Protein AF-A0A8S2WUN5-F1 (afdb_monomer_lite)

Sequence (94 aa):
MMDEAFLRRTQAKVFVDRPSSAIRNNMLTPLVCKDSRVFTPKRLESLVKITTNLSGTAISAFRSNIIIEMDGNPNIKDHRLLELADNVAREFNV

Organism: NCBI:txid1234261

Radius of gyration: 16.62 Å; chains: 1; bounding box: 34×25×49 Å

Secondary structure (DSSP, 8-state):
---HHHHHH-S------SPPHHHHHHHHTHHHHH-TTTS-HHHHHHHHHHTTT--HHHHHHHHHHHHHHHHH-SS--HHHHHHHHHHHHHHTT-

Foldseek 3Di:
DDDPVVVVPDPDDDDDDADDLVRLLVLLVVVCVLPVVQDPPVNSSVLSVLCVRPHSVLSNQLSVVVSVVCVVPVNDDPVNSNVSSVVSCVVVVD

Structure (mmCIF, N/CA/C/O backbone):
data_AF-A0A8S2WUN5-F1
#
_entry.id   AF-A0A8S2WUN5-F1
#
loop_
_atom_site.group_PDB
_atom_site.id
_atom_site.type_symbol
_atom_site.label_atom_id
_atom_site.label_alt_id
_atom_site.label_comp_id
_atom_site.label_asym_id
_atom_site.label_entity_id
_atom_site.label_seq_id
_atom_site.pdbx_PDB_ins_code
_atom_site.Cartn_x
_atom_site.Cartn_y
_atom_site.Cartn_z
_atom_site.occupancy
_atom_site.B_iso_or_equiv
_atom_site.auth_seq_id
_atom_site.auth_comp_id
_atom_site.auth_asym_id
_atom_site.auth_atom_id
_atom_site.pdbx_PDB_model_num
ATOM 1 N N . MET A 1 1 ? 9.121 -9.437 -25.915 1.00 66.38 1 MET A N 1
ATOM 2 C CA . MET A 1 1 ? 10.412 -8.764 -26.175 1.00 66.38 1 MET A CA 1
ATOM 3 C C . MET A 1 1 ? 10.117 -7.576 -27.082 1.00 66.38 1 MET A C 1
ATOM 5 O O . MET A 1 1 ? 9.341 -7.761 -28.010 1.00 66.38 1 MET A O 1
ATOM 9 N N . MET A 1 2 ? 10.595 -6.366 -26.765 1.00 80.00 2 MET A N 1
ATOM 10 C CA . MET A 1 2 ? 10.369 -5.195 -27.632 1.00 80.00 2 MET A CA 1
ATOM 11 C C . MET A 1 2 ? 11.169 -5.324 -28.931 1.00 80.00 2 MET A C 1
ATOM 13 O O . MET A 1 2 ? 12.262 -5.883 -28.920 1.00 80.00 2 MET A O 1
ATOM 17 N N . ASP A 1 3 ? 10.624 -4.776 -30.015 1.00 90.19 3 ASP A N 1
ATOM 18 C CA . ASP A 1 3 ? 11.268 -4.752 -31.326 1.00 90.19 3 ASP A CA 1
ATOM 19 C C . ASP A 1 3 ? 12.537 -3.880 -31.334 1.00 90.19 3 ASP A C 1
ATOM 21 O O . ASP A 1 3 ? 12.583 -2.782 -30.770 1.00 90.19 3 ASP A O 1
ATOM 25 N N . GLU A 1 4 ? 13.583 -4.369 -31.996 1.00 88.31 4 GLU A N 1
ATOM 26 C CA . GLU A 1 4 ? 14.888 -3.713 -32.014 1.00 88.31 4 GLU A CA 1
ATOM 27 C C . GLU A 1 4 ? 14.867 -2.430 -32.858 1.00 88.31 4 GLU A C 1
ATOM 29 O O . GLU A 1 4 ? 15.504 -1.437 -32.496 1.00 88.31 4 GLU A O 1
ATOM 34 N N . ALA A 1 5 ? 14.087 -2.399 -33.946 1.00 88.81 5 ALA A N 1
ATOM 35 C CA . ALA A 1 5 ? 13.935 -1.192 -34.754 1.00 88.81 5 ALA A CA 1
ATOM 36 C C . ALA A 1 5 ? 13.181 -0.096 -33.983 1.00 88.81 5 ALA A C 1
ATOM 38 O O . ALA A 1 5 ? 13.561 1.076 -34.062 1.00 88.81 5 ALA A O 1
ATOM 39 N N . PHE A 1 6 ? 12.186 -0.469 -33.175 1.00 85.31 6 PHE A N 1
ATOM 40 C CA . PHE A 1 6 ? 11.536 0.432 -32.222 1.00 85.31 6 PHE A CA 1
ATOM 41 C C . PHE A 1 6 ? 12.533 0.987 -31.193 1.00 85.31 6 PHE A C 1
ATOM 43 O O . PHE A 1 6 ? 12.648 2.202 -31.034 1.00 85.31 6 PHE A O 1
ATOM 50 N N . LEU A 1 7 ? 13.344 0.129 -30.564 1.00 84.19 7 LEU A N 1
ATOM 51 C CA . LEU A 1 7 ? 14.366 0.563 -29.604 1.00 84.19 7 LEU A CA 1
ATOM 52 C C . LEU A 1 7 ? 15.417 1.498 -30.222 1.00 84.19 7 LEU A C 1
ATOM 54 O O . LEU A 1 7 ? 15.958 2.344 -29.514 1.00 84.19 7 LEU A O 1
ATOM 58 N N . ARG A 1 8 ? 15.740 1.370 -31.510 1.00 84.12 8 ARG A N 1
ATOM 59 C CA . ARG A 1 8 ? 16.694 2.269 -32.186 1.00 84.12 8 ARG A CA 1
ATOM 60 C C . ARG A 1 8 ? 16.104 3.649 -32.495 1.00 84.12 8 ARG A C 1
ATOM 62 O O . ARG A 1 8 ? 16.857 4.614 -32.562 1.00 84.12 8 ARG A O 1
ATOM 69 N N . ARG A 1 9 ? 14.783 3.751 -32.684 1.00 89.56 9 ARG A N 1
ATOM 70 C CA . ARG A 1 9 ? 14.089 5.005 -33.038 1.00 89.56 9 ARG A CA 1
ATOM 71 C C . ARG A 1 9 ? 13.639 5.817 -31.820 1.00 89.56 9 ARG A C 1
ATOM 73 O O . ARG A 1 9 ? 13.479 7.029 -31.930 1.00 89.56 9 ARG A O 1
ATOM 80 N N . THR A 1 10 ? 13.450 5.178 -30.668 1.00 87.25 10 THR A N 1
ATOM 81 C CA . THR A 1 10 ? 13.015 5.855 -29.438 1.00 87.25 10 THR A CA 1
ATOM 82 C C . THR A 1 10 ? 14.184 6.572 -28.755 1.00 87.25 10 THR A C 1
ATOM 84 O O . THR A 1 10 ? 15.091 5.924 -28.233 1.00 87.25 10 THR A O 1
ATOM 87 N N . GLN A 1 11 ? 14.145 7.911 -28.725 1.00 81.06 11 GLN A N 1
ATOM 88 C CA . GLN A 1 11 ? 15.201 8.754 -28.137 1.00 81.06 11 GLN A CA 1
ATOM 89 C C . GLN A 1 11 ? 15.325 8.616 -26.610 1.00 81.06 11 GLN A C 1
ATOM 91 O O . GLN A 1 11 ? 16.436 8.643 -26.090 1.00 81.06 11 GLN A O 1
ATOM 96 N N . ALA A 1 12 ? 14.210 8.442 -25.891 1.00 82.31 12 ALA A N 1
ATOM 97 C CA . ALA A 1 12 ? 14.198 8.288 -24.436 1.00 82.31 12 ALA A CA 1
ATOM 98 C C . ALA A 1 12 ? 13.620 6.923 -24.040 1.00 82.31 12 ALA A C 1
ATOM 100 O O . ALA A 1 12 ? 12.428 6.666 -24.195 1.00 82.31 12 ALA A O 1
ATOM 101 N N . LYS A 1 13 ? 14.474 6.042 -23.513 1.00 84.69 13 LYS A N 1
ATOM 102 C CA . LYS A 1 13 ? 14.075 4.745 -22.953 1.00 84.69 13 LYS A CA 1
ATOM 103 C C . LYS A 1 13 ? 13.991 4.890 -21.442 1.00 84.69 13 LYS A C 1
ATOM 105 O O . LYS A 1 13 ? 15.019 4.932 -20.774 1.00 84.69 13 LYS A O 1
ATOM 110 N N . VAL A 1 14 ? 12.775 4.997 -20.921 1.00 84.44 14 VAL A N 1
ATOM 111 C CA . VAL A 1 14 ? 12.537 5.077 -19.478 1.00 84.44 14 VAL A CA 1
ATOM 112 C C . VAL A 1 14 ? 12.044 3.722 -18.999 1.00 84.44 14 VAL A C 1
ATOM 114 O O . VAL A 1 14 ? 11.003 3.241 -19.443 1.00 84.44 14 VAL A O 1
ATOM 117 N N . PHE A 1 15 ? 12.803 3.111 -18.096 1.00 82.50 15 PHE A N 1
ATOM 118 C CA . PHE A 1 15 ? 12.380 1.914 -17.384 1.00 82.50 15 PHE A CA 1
ATOM 119 C C . PHE A 1 15 ? 11.671 2.346 -16.107 1.00 82.50 15 PHE A C 1
ATOM 121 O O . PHE A 1 15 ? 12.219 3.109 -15.312 1.00 82.50 15 PHE A O 1
ATOM 128 N N . VAL A 1 16 ? 10.429 1.898 -15.946 1.00 83.88 16 VAL A N 1
ATOM 129 C CA . VAL A 1 16 ? 9.626 2.175 -14.756 1.00 83.88 16 VAL A CA 1
ATOM 130 C C . VAL A 1 16 ? 9.535 0.888 -13.957 1.00 83.88 16 VAL A C 1
ATOM 132 O O . VAL A 1 16 ? 8.838 -0.047 -14.348 1.00 83.88 16 VAL A O 1
ATOM 135 N N . ASP A 1 17 ? 10.266 0.856 -12.850 1.00 87.69 1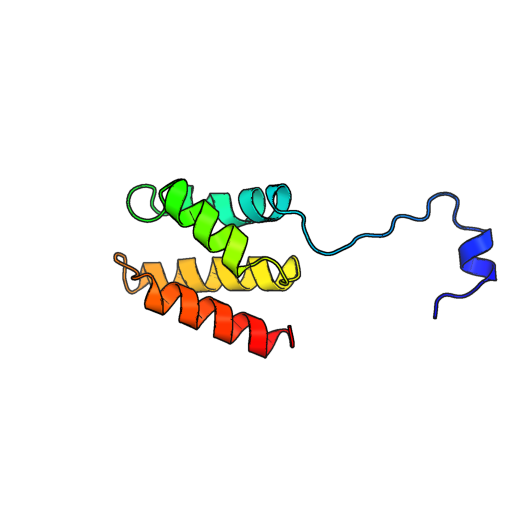7 ASP A N 1
ATOM 136 C CA . ASP A 1 17 ? 10.250 -0.249 -11.899 1.00 87.69 17 ASP A CA 1
ATOM 137 C C . ASP A 1 17 ? 9.100 -0.122 -10.892 1.00 87.69 17 ASP A C 1
ATOM 139 O O . ASP A 1 17 ? 8.268 0.793 -10.935 1.00 87.69 17 ASP A O 1
ATOM 143 N N . ARG A 1 18 ? 9.050 -1.070 -9.951 1.00 89.44 18 ARG A N 1
ATOM 144 C CA . ARG A 1 18 ? 8.129 -1.013 -8.815 1.00 89.44 18 ARG A CA 1
ATOM 145 C C . ARG A 1 18 ? 8.307 0.303 -8.036 1.00 89.44 18 ARG A C 1
ATOM 147 O O . ARG A 1 18 ? 9.425 0.813 -7.934 1.00 89.44 18 ARG A O 1
ATOM 154 N N . PRO A 1 19 ? 7.229 0.845 -7.443 1.00 93.56 19 PRO A N 1
ATOM 155 C CA . PRO A 1 19 ? 7.288 2.121 -6.740 1.00 93.56 19 PRO A CA 1
ATOM 156 C C . PRO A 1 19 ? 8.316 2.094 -5.605 1.00 93.56 19 PRO A C 1
ATOM 158 O O . PRO A 1 19 ? 8.309 1.172 -4.786 1.00 93.56 19 PRO A O 1
ATOM 161 N N . SER A 1 20 ? 9.162 3.122 -5.511 1.00 94.81 20 SER A N 1
ATOM 162 C CA . SER A 1 20 ? 10.096 3.294 -4.390 1.00 94.81 20 SER A CA 1
ATOM 163 C C . SER A 1 20 ? 9.352 3.522 -3.069 1.00 94.81 20 SER A C 1
ATOM 165 O O . SER A 1 20 ? 8.181 3.899 -3.070 1.00 94.81 20 SER A O 1
ATOM 167 N N . SER A 1 21 ? 10.021 3.352 -1.924 1.00 95.12 21 SER A N 1
ATOM 168 C CA . SER A 1 21 ? 9.413 3.589 -0.602 1.00 95.12 21 SER A CA 1
ATOM 169 C C . SER A 1 21 ? 8.774 4.978 -0.476 1.00 95.12 21 SER A C 1
ATOM 171 O O . SER A 1 21 ? 7.671 5.091 0.054 1.00 95.12 21 SER A O 1
ATOM 173 N N . ALA A 1 22 ? 9.419 6.015 -1.019 1.00 94.94 22 ALA A N 1
ATOM 174 C CA . ALA A 1 22 ? 8.890 7.377 -1.047 1.00 94.94 22 ALA A CA 1
ATOM 175 C C . ALA A 1 22 ? 7.599 7.477 -1.875 1.00 94.94 22 ALA A C 1
ATOM 177 O O . ALA A 1 22 ? 6.625 8.083 -1.433 1.00 94.94 22 ALA A O 1
ATOM 178 N N . ILE A 1 23 ? 7.553 6.829 -3.044 1.00 95.62 23 ILE A N 1
ATOM 179 C CA . ILE A 1 23 ? 6.342 6.797 -3.873 1.00 95.62 23 ILE A CA 1
ATOM 180 C C . ILE A 1 23 ? 5.233 6.028 -3.150 1.00 95.62 23 ILE A C 1
ATOM 182 O O . ILE A 1 23 ? 4.112 6.520 -3.076 1.00 95.62 23 ILE A O 1
ATOM 186 N N . ARG A 1 24 ? 5.534 4.869 -2.549 1.00 96.19 24 ARG A N 1
ATOM 187 C CA . ARG A 1 24 ? 4.554 4.096 -1.765 1.00 96.19 24 ARG A CA 1
ATOM 188 C C . ARG A 1 24 ? 3.977 4.918 -0.613 1.00 96.19 24 ARG A C 1
ATOM 190 O O . ARG A 1 24 ? 2.768 4.907 -0.407 1.00 96.19 24 ARG A O 1
ATOM 197 N N . ASN A 1 25 ? 4.820 5.678 0.086 1.00 95.75 25 ASN A N 1
ATOM 198 C CA . ASN A 1 25 ? 4.386 6.583 1.147 1.00 95.75 25 ASN A CA 1
ATOM 199 C C . ASN A 1 25 ? 3.398 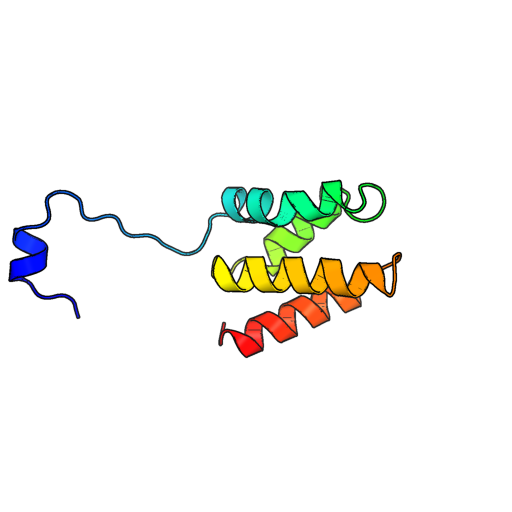7.638 0.622 1.00 95.75 25 ASN A C 1
ATOM 201 O O . ASN A 1 25 ? 2.302 7.797 1.160 1.00 95.75 25 ASN A O 1
ATOM 205 N N . ASN A 1 26 ? 3.731 8.288 -0.496 1.00 95.69 26 ASN A N 1
ATOM 206 C CA . ASN A 1 26 ? 2.853 9.272 -1.135 1.00 95.69 26 ASN A CA 1
ATOM 207 C C . ASN A 1 26 ? 1.518 8.650 -1.571 1.00 95.69 26 ASN A C 1
ATOM 209 O O . ASN A 1 26 ? 0.460 9.244 -1.380 1.00 95.69 26 ASN A O 1
ATOM 213 N N . MET A 1 27 ? 1.548 7.428 -2.109 1.00 96.06 27 MET A N 1
ATOM 214 C CA . MET A 1 27 ? 0.340 6.714 -2.530 1.00 96.06 27 MET A CA 1
ATOM 215 C C . MET A 1 27 ? -0.584 6.369 -1.358 1.00 96.06 27 MET A C 1
ATOM 217 O O . MET A 1 27 ? -1.803 6.364 -1.543 1.00 96.06 27 MET A O 1
ATOM 221 N N . LEU A 1 28 ? -0.020 6.109 -0.173 1.00 95.88 28 LEU A N 1
ATOM 222 C CA . LEU A 1 28 ? -0.743 5.747 1.050 1.00 95.88 28 LEU A CA 1
ATOM 223 C C . LEU A 1 28 ? -1.112 6.954 1.931 1.00 95.88 28 LEU A C 1
ATOM 225 O O . LEU A 1 28 ? -1.984 6.829 2.787 1.00 95.88 28 LEU A O 1
ATOM 229 N N . THR A 1 29 ? -0.526 8.131 1.697 1.00 94.19 29 THR A N 1
ATOM 230 C CA . THR A 1 29 ? -0.817 9.376 2.438 1.00 94.19 29 THR A CA 1
ATOM 231 C C . THR A 1 29 ? -2.314 9.724 2.528 1.00 94.19 29 THR A C 1
ATOM 233 O O . THR A 1 29 ? -2.732 10.180 3.592 1.00 94.19 29 THR A O 1
ATOM 236 N N . PRO A 1 30 ? -3.169 9.459 1.515 1.00 93.94 30 PRO A N 1
ATOM 237 C CA . PRO A 1 30 ? -4.608 9.710 1.635 1.00 93.94 30 PRO A CA 1
ATOM 238 C C . PRO A 1 30 ? -5.293 8.985 2.806 1.00 93.94 30 PRO A C 1
ATOM 240 O O . PRO A 1 30 ? -6.334 9.443 3.269 1.00 93.94 30 PRO A O 1
ATOM 243 N N . LEU A 1 31 ? -4.714 7.895 3.325 1.00 92.50 31 LEU A N 1
ATOM 244 C CA . LEU A 1 31 ? -5.219 7.219 4.526 1.00 92.50 31 LEU A CA 1
ATOM 245 C C . LEU A 1 31 ? -5.117 8.116 5.769 1.00 92.50 31 LEU A C 1
ATOM 247 O O . LEU A 1 31 ? -6.035 8.148 6.580 1.00 92.50 31 LEU A O 1
ATOM 251 N N . VAL A 1 32 ? -4.055 8.917 5.881 1.00 90.44 32 VAL A N 1
ATOM 252 C CA . VAL A 1 32 ? -3.888 9.889 6.976 1.00 90.44 32 VAL A CA 1
ATOM 253 C C . VAL A 1 32 ? -4.956 10.980 6.906 1.00 90.44 32 VAL A C 1
ATOM 255 O O . VAL A 1 32 ? -5.463 11.418 7.935 1.00 90.44 32 VAL A O 1
ATOM 258 N N . CYS A 1 33 ? -5.333 11.400 5.695 1.00 87.19 33 CYS A N 1
ATOM 259 C CA . CYS A 1 33 ? -6.425 12.352 5.495 1.00 87.19 33 CYS A CA 1
ATOM 260 C C . CYS A 1 33 ? -7.795 11.751 5.839 1.00 87.19 33 CYS A C 1
ATOM 262 O O . CYS A 1 33 ? -8.685 12.490 6.251 1.00 87.19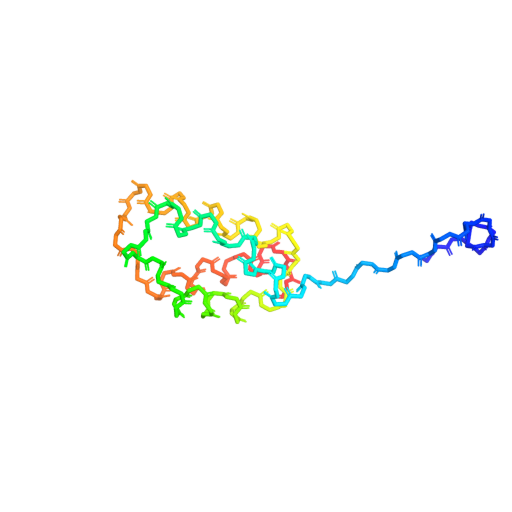 33 CYS A O 1
ATOM 264 N N . LYS A 1 34 ? -7.969 10.432 5.669 1.00 87.69 34 LYS A N 1
ATOM 265 C CA . LYS A 1 34 ? -9.201 9.720 6.034 1.00 87.69 34 LYS A CA 1
ATOM 266 C C . LYS A 1 34 ? -9.377 9.662 7.550 1.00 87.69 34 LYS A C 1
ATOM 268 O O . LYS A 1 34 ? -10.453 9.991 8.037 1.00 87.69 34 LYS A O 1
ATOM 273 N N . ASP A 1 35 ? -8.336 9.260 8.278 1.00 89.19 35 ASP A N 1
ATOM 274 C CA . ASP A 1 35 ? -8.329 9.266 9.741 1.00 89.19 35 ASP A CA 1
ATOM 275 C C . ASP A 1 35 ? -6.897 9.361 10.292 1.00 89.19 35 ASP A C 1
ATOM 277 O O . ASP A 1 35 ? -6.133 8.389 10.327 1.00 89.19 35 ASP A O 1
ATOM 281 N N . SER A 1 36 ? -6.542 10.551 10.775 1.00 88.81 36 SER A N 1
ATOM 282 C CA . SER A 1 36 ? -5.218 10.843 11.328 1.00 88.81 36 SER A CA 1
ATOM 283 C C . SER A 1 36 ? -4.975 10.234 12.713 1.00 88.81 36 SER A C 1
ATOM 285 O O . SER A 1 36 ? -3.828 10.168 13.157 1.00 88.81 36 SER A O 1
ATOM 287 N N . ARG A 1 37 ? -6.024 9.766 13.405 1.00 89.94 37 ARG A N 1
ATOM 288 C CA . ARG A 1 37 ? -5.904 9.062 14.692 1.00 89.94 37 ARG A CA 1
ATOM 289 C C . ARG A 1 37 ? -5.529 7.602 14.466 1.00 89.94 37 ARG A C 1
ATOM 291 O O . ARG A 1 37 ? -4.744 7.041 15.226 1.00 89.94 37 ARG A O 1
ATOM 298 N N . VAL A 1 38 ? -6.074 7.005 13.408 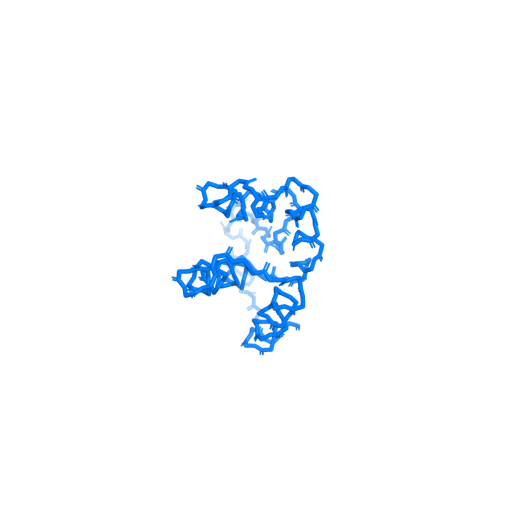1.00 89.94 38 VAL A N 1
ATOM 299 C CA . VAL A 1 38 ? -5.871 5.596 13.049 1.00 89.94 38 VAL A CA 1
ATOM 300 C C . VAL A 1 38 ? -4.582 5.398 12.252 1.00 89.94 38 VAL A C 1
ATOM 302 O O . VAL A 1 38 ? -3.838 4.453 12.536 1.00 89.94 38 VAL A O 1
ATOM 305 N N . PHE A 1 39 ? -4.275 6.279 11.292 1.00 91.88 39 PHE A N 1
ATOM 306 C CA . PHE A 1 39 ? -3.044 6.221 10.494 1.00 91.88 39 PHE A CA 1
ATOM 307 C C . PHE A 1 39 ? -2.033 7.265 10.940 1.00 91.88 39 PHE A C 1
ATOM 309 O O . PHE A 1 39 ? -1.870 8.330 10.347 1.00 91.88 39 PHE A O 1
ATOM 316 N N . THR A 1 40 ? -1.300 6.911 11.989 1.00 91.94 40 THR A N 1
ATOM 317 C CA . THR A 1 40 ? -0.123 7.667 12.417 1.00 91.94 40 THR A CA 1
ATOM 318 C C . THR A 1 40 ? 1.039 7.481 11.430 1.00 91.94 40 THR A C 1
ATOM 320 O O . THR A 1 40 ? 1.080 6.469 10.719 1.00 91.94 40 THR A O 1
ATOM 323 N N . PRO A 1 41 ? 2.045 8.377 11.425 1.00 91.19 41 PRO A N 1
ATOM 324 C CA . PRO A 1 41 ? 3.247 8.212 10.602 1.00 91.19 41 PRO A CA 1
ATOM 325 C C . PRO A 1 41 ? 3.917 6.839 10.776 1.00 91.19 41 PRO A C 1
ATOM 327 O O . PRO A 1 41 ? 4.272 6.187 9.800 1.00 91.19 41 PRO A O 1
ATOM 330 N N . LYS A 1 42 ? 3.980 6.332 12.015 1.00 91.75 42 LYS A N 1
ATOM 331 C CA . LYS A 1 42 ? 4.537 5.005 12.331 1.00 91.75 42 LYS A CA 1
ATOM 332 C C . LYS A 1 42 ? 3.743 3.860 11.691 1.00 91.75 42 LYS A C 1
ATOM 334 O O . LYS A 1 42 ? 4.311 2.865 11.232 1.00 91.75 42 LYS A O 1
ATOM 339 N N . ARG A 1 43 ? 2.413 3.978 11.666 1.00 92.88 43 ARG A N 1
ATOM 340 C CA . ARG A 1 43 ? 1.552 2.979 11.025 1.00 92.88 43 ARG A CA 1
ATOM 341 C C . ARG A 1 43 ? 1.686 3.040 9.507 1.00 92.88 43 ARG A C 1
ATOM 343 O O . ARG A 1 43 ? 1.778 1.997 8.868 1.00 92.88 43 ARG A O 1
ATOM 350 N N . LEU A 1 44 ? 1.796 4.244 8.949 1.00 93.56 44 LEU A N 1
ATOM 351 C CA . LEU A 1 44 ? 2.043 4.458 7.526 1.00 93.56 44 LEU A CA 1
ATOM 352 C C . LEU A 1 44 ? 3.382 3.850 7.082 1.00 93.56 44 LEU A C 1
ATOM 354 O O . LEU A 1 44 ? 3.423 3.134 6.087 1.00 93.56 44 LEU A O 1
ATOM 358 N N . GLU A 1 45 ? 4.453 4.024 7.861 1.00 94.31 45 GLU A N 1
ATOM 359 C CA . GLU A 1 45 ? 5.741 3.358 7.616 1.00 94.31 45 GLU A CA 1
ATOM 360 C C . GLU A 1 45 ? 5.619 1.830 7.589 1.00 94.31 45 GLU A C 1
ATOM 362 O O . GLU A 1 45 ? 6.249 1.161 6.768 1.00 94.31 45 GLU A O 1
ATOM 367 N N . SER A 1 46 ? 4.789 1.263 8.468 1.00 94.94 46 SER A N 1
ATOM 368 C CA . SER A 1 46 ? 4.535 -0.180 8.495 1.00 94.94 46 SER A CA 1
ATOM 369 C C . SER A 1 46 ? 3.817 -0.636 7.221 1.00 94.94 46 SER A C 1
ATOM 371 O O . SER A 1 46 ? 4.230 -1.615 6.600 1.00 94.94 46 SER A O 1
ATOM 373 N N . LEU A 1 47 ? 2.822 0.124 6.756 1.00 95.25 47 LEU A N 1
ATOM 374 C CA . LEU A 1 47 ? 2.148 -0.130 5.479 1.00 95.25 47 LEU A CA 1
ATOM 375 C C . LEU A 1 47 ? 3.108 -0.008 4.283 1.00 95.25 47 LEU A C 1
ATOM 377 O O . LEU A 1 47 ? 3.067 -0.834 3.372 1.00 95.25 47 LEU A O 1
ATOM 381 N N . VAL A 1 48 ? 4.032 0.956 4.291 1.00 95.88 48 VAL A N 1
ATOM 382 C CA . VAL A 1 48 ? 5.064 1.103 3.244 1.00 95.88 48 VAL A CA 1
ATOM 383 C C . VAL A 1 48 ? 5.995 -0.114 3.176 1.00 95.88 48 VAL A C 1
ATOM 385 O O . VAL A 1 48 ? 6.436 -0.487 2.082 1.00 95.88 48 VAL A O 1
ATOM 388 N N . LYS A 1 49 ? 6.290 -0.745 4.321 1.00 95.00 49 LYS A N 1
ATOM 389 C CA . LYS A 1 49 ? 7.084 -1.983 4.390 1.00 95.00 49 LYS A CA 1
ATOM 390 C C . LYS A 1 49 ? 6.311 -3.178 3.841 1.00 95.00 49 LYS A C 1
ATOM 392 O O . LYS A 1 49 ? 6.851 -3.911 3.017 1.00 95.00 49 LYS A O 1
ATOM 397 N N . ILE A 1 50 ? 5.049 -3.337 4.238 1.00 94.62 50 ILE A N 1
ATOM 398 C CA . ILE A 1 50 ? 4.186 -4.439 3.782 1.00 94.62 50 ILE A CA 1
ATOM 399 C C . ILE A 1 50 ? 3.957 -4.366 2.262 1.00 94.62 50 ILE A C 1
ATOM 401 O O . ILE A 1 50 ? 3.934 -5.381 1.578 1.00 94.62 50 ILE A O 1
ATOM 405 N N . THR A 1 51 ? 3.879 -3.158 1.704 1.00 94.75 51 THR A N 1
ATOM 406 C CA . THR A 1 51 ? 3.626 -2.931 0.272 1.00 94.75 51 THR A CA 1
ATOM 407 C C . THR A 1 51 ? 4.882 -2.978 -0.614 1.00 94.75 51 THR A C 1
ATOM 409 O O . THR A 1 51 ? 4.826 -2.580 -1.776 1.00 94.75 51 THR A O 1
ATOM 412 N N . THR A 1 52 ? 6.027 -3.462 -0.112 1.00 92.31 52 THR A N 1
ATOM 413 C CA . THR A 1 52 ? 7.334 -3.338 -0.797 1.00 92.31 52 THR A CA 1
ATOM 414 C C . THR A 1 52 ? 7.384 -3.931 -2.205 1.00 92.31 52 THR A C 1
ATOM 416 O O . THR A 1 52 ? 8.023 -3.351 -3.081 1.00 92.31 52 THR A O 1
ATOM 419 N N . ASN A 1 53 ? 6.694 -5.046 -2.435 1.00 87.56 53 ASN A N 1
ATOM 420 C CA . ASN A 1 53 ? 6.704 -5.745 -3.719 1.00 87.56 53 ASN A CA 1
ATOM 421 C C . ASN A 1 53 ? 5.501 -5.426 -4.608 1.00 87.56 53 ASN A C 1
ATOM 423 O O . ASN A 1 53 ? 5.438 -5.898 -5.742 1.00 87.56 53 ASN A O 1
ATOM 427 N N . LEU A 1 54 ? 4.566 -4.613 -4.124 1.00 93.25 54 LEU A N 1
ATOM 428 C CA . LEU A 1 54 ? 3.338 -4.326 -4.845 1.00 93.25 54 LEU A CA 1
ATOM 429 C C . LEU A 1 54 ? 3.583 -3.340 -5.994 1.00 93.25 54 LEU A C 1
ATOM 431 O O . LEU A 1 54 ? 4.344 -2.376 -5.875 1.00 93.25 54 LEU A O 1
ATOM 435 N N . SER A 1 55 ? 2.903 -3.569 -7.117 1.00 94.00 55 SER A N 1
ATOM 436 C CA . SER A 1 55 ? 2.811 -2.599 -8.208 1.00 94.00 55 SER A CA 1
ATOM 437 C C . SER A 1 55 ? 2.011 -1.364 -7.772 1.00 94.00 55 SER A C 1
ATOM 439 O O . SER A 1 55 ? 1.249 -1.404 -6.806 1.00 94.00 55 SER A O 1
ATOM 441 N N . GLY A 1 56 ? 2.115 -0.257 -8.513 1.00 94.25 56 GLY A N 1
ATOM 442 C CA . GLY A 1 56 ? 1.296 0.929 -8.229 1.00 94.25 56 GLY A CA 1
ATOM 443 C C . GLY A 1 56 ? -0.215 0.644 -8.260 1.00 94.25 56 GLY A C 1
ATOM 444 O O . GLY A 1 56 ? -0.970 1.191 -7.453 1.00 94.25 56 GLY A O 1
ATOM 445 N N . THR A 1 57 ? -0.665 -0.260 -9.135 1.00 95.06 57 THR A N 1
ATOM 446 C CA . THR A 1 57 ? -2.068 -0.693 -9.190 1.00 95.06 57 THR A CA 1
ATOM 447 C C . THR A 1 57 ? -2.467 -1.483 -7.947 1.00 95.06 57 THR A C 1
ATOM 449 O O . THR A 1 57 ? -3.476 -1.148 -7.330 1.00 95.06 57 THR A O 1
ATOM 452 N N . ALA A 1 58 ? -1.640 -2.436 -7.508 1.00 96.50 58 ALA A N 1
ATOM 453 C CA . ALA A 1 58 ? -1.877 -3.206 -6.289 1.00 96.50 58 ALA A CA 1
ATOM 454 C C . ALA A 1 58 ? -1.905 -2.310 -5.036 1.00 96.50 58 ALA A C 1
ATOM 456 O O . ALA A 1 58 ? -2.797 -2.433 -4.203 1.00 96.50 58 ALA A O 1
ATOM 457 N N . ILE A 1 59 ? -1.001 -1.331 -4.921 1.00 96.81 59 ILE A N 1
ATOM 458 C CA . ILE A 1 59 ? -1.016 -0.365 -3.804 1.00 96.81 59 ILE A CA 1
ATOM 459 C C . ILE A 1 59 ? -2.291 0.485 -3.819 1.00 96.81 59 ILE A C 1
ATOM 461 O O . ILE A 1 59 ? -2.860 0.776 -2.766 1.00 96.81 59 ILE A O 1
ATOM 465 N N . SER A 1 60 ? -2.759 0.876 -5.007 1.00 96.44 60 SER A N 1
ATOM 466 C CA . SER A 1 60 ? -4.002 1.642 -5.150 1.00 96.44 60 SER A CA 1
ATOM 467 C C . SER A 1 60 ? -5.221 0.818 -4.731 1.00 96.44 60 SER A C 1
ATOM 469 O O . SER A 1 60 ? -6.069 1.336 -4.008 1.00 96.44 60 SER A O 1
ATOM 471 N N . ALA A 1 61 ? -5.277 -0.459 -5.122 1.00 96.94 61 ALA A N 1
ATOM 472 C CA . ALA A 1 61 ? -6.317 -1.394 -4.695 1.00 96.94 61 ALA A CA 1
ATOM 473 C C . ALA A 1 61 ? -6.286 -1.608 -3.174 1.00 96.94 61 ALA A C 1
ATOM 475 O O . ALA A 1 61 ? -7.303 -1.448 -2.506 1.00 96.94 61 ALA A O 1
ATOM 476 N N . PHE A 1 62 ? -5.102 -1.849 -2.606 1.00 97.12 62 PHE A N 1
ATOM 477 C CA . PHE A 1 62 ? -4.910 -1.990 -1.163 1.00 97.12 62 PHE A CA 1
ATOM 478 C C . PHE A 1 62 ? -5.418 -0.777 -0.381 1.00 97.12 62 PHE A C 1
ATOM 480 O O . PHE A 1 62 ? -6.187 -0.927 0.567 1.00 97.12 62 PHE A O 1
ATOM 487 N N . ARG A 1 63 ? -5.056 0.437 -0.808 1.00 96.44 63 ARG A N 1
ATOM 488 C CA . ARG A 1 63 ? -5.559 1.674 -0.201 1.00 96.44 63 ARG A CA 1
ATOM 489 C C . ARG A 1 63 ? -7.083 1.763 -0.265 1.00 96.44 63 ARG A C 1
ATOM 491 O O . ARG A 1 63 ? -7.703 2.128 0.729 1.00 96.44 63 ARG A O 1
ATOM 498 N N . SER A 1 64 ? -7.681 1.459 -1.415 1.00 95.81 64 SER A N 1
ATOM 499 C CA . SER A 1 64 ? -9.138 1.487 -1.578 1.00 95.81 64 SER A CA 1
ATOM 500 C C . SER A 1 64 ? -9.825 0.474 -0.663 1.00 95.81 64 SER A C 1
ATOM 502 O O . SER A 1 64 ? -10.786 0.835 0.009 1.00 95.81 64 SER A O 1
ATOM 504 N N . ASN A 1 65 ? -9.288 -0.744 -0.554 1.00 95.44 65 ASN A N 1
ATOM 505 C CA . ASN A 1 65 ? -9.811 -1.776 0.343 1.00 95.44 65 ASN A CA 1
ATOM 506 C C . ASN A 1 65 ? -9.777 -1.323 1.806 1.00 95.44 65 ASN A C 1
ATOM 508 O O . ASN A 1 65 ? -10.747 -1.520 2.529 1.00 95.44 65 ASN A O 1
ATOM 512 N N . ILE A 1 66 ? -8.700 -0.654 2.232 1.00 95.44 66 ILE A N 1
ATOM 513 C CA . ILE A 1 66 ? -8.618 -0.062 3.572 1.00 95.44 66 ILE A CA 1
ATOM 514 C C . ILE A 1 66 ? -9.708 0.997 3.779 1.00 95.44 66 ILE A C 1
ATOM 516 O O . ILE A 1 66 ? -10.359 0.996 4.819 1.00 95.44 66 ILE A O 1
ATOM 520 N N . ILE A 1 67 ? -9.905 1.905 2.816 1.00 93.50 67 ILE A N 1
ATOM 521 C CA . ILE A 1 67 ? -10.911 2.973 2.929 1.00 93.50 67 ILE A CA 1
ATOM 522 C C . ILE A 1 67 ? -12.318 2.379 3.055 1.00 93.50 67 ILE A C 1
ATOM 524 O O . ILE A 1 67 ? -13.067 2.799 3.932 1.00 93.50 67 ILE A O 1
ATOM 528 N N . ILE A 1 68 ? -12.643 1.384 2.225 1.00 93.25 68 ILE A N 1
ATOM 529 C CA . ILE A 1 68 ? -13.935 0.685 2.252 1.00 93.25 68 ILE A CA 1
ATOM 530 C C . ILE A 1 68 ? -14.137 -0.025 3.595 1.00 93.25 68 ILE A C 1
ATOM 532 O O . ILE A 1 68 ? -15.188 0.111 4.216 1.00 93.25 68 ILE A O 1
ATOM 536 N N . GLU A 1 69 ? -13.127 -0.753 4.073 1.00 92.88 69 GLU A N 1
ATOM 537 C CA . GLU A 1 69 ? -13.192 -1.449 5.361 1.00 92.88 69 GLU A CA 1
ATOM 538 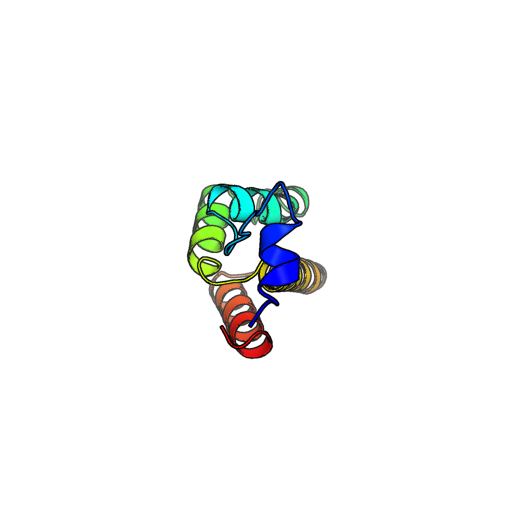C C . GLU A 1 69 ? -13.418 -0.461 6.516 1.00 92.88 69 GLU A C 1
ATOM 540 O O . GLU A 1 69 ? -14.183 -0.739 7.438 1.00 92.88 69 GLU A O 1
ATOM 545 N N . MET A 1 70 ? -12.801 0.720 6.452 1.00 91.81 70 MET A N 1
ATOM 546 C CA . MET A 1 70 ? -12.967 1.757 7.466 1.00 91.81 70 MET A CA 1
ATOM 547 C C . MET A 1 70 ? -14.339 2.415 7.486 1.00 91.81 70 MET A C 1
ATOM 549 O O . MET A 1 70 ? -14.775 2.836 8.556 1.00 91.81 70 MET A O 1
ATOM 553 N N . ASP A 1 71 ? -15.021 2.491 6.344 1.00 89.25 71 ASP A N 1
ATOM 554 C CA . ASP A 1 71 ? -16.397 2.987 6.297 1.00 89.25 71 ASP A CA 1
ATOM 555 C C . ASP A 1 71 ? -17.355 2.054 7.063 1.00 89.25 71 ASP A C 1
ATOM 557 O O . ASP A 1 71 ? -18.339 2.521 7.634 1.00 89.25 71 ASP A O 1
ATOM 561 N N . GLY A 1 72 ? -17.042 0.753 7.141 1.00 87.56 72 GLY A N 1
ATOM 562 C CA . GLY A 1 72 ? -17.773 -0.221 7.962 1.00 87.56 72 GLY A CA 1
ATOM 563 C C . GLY A 1 72 ? -17.240 -0.385 9.392 1.00 87.56 72 GLY A C 1
ATOM 564 O O . GLY A 1 72 ? -18.008 -0.679 10.308 1.00 87.56 72 GLY A O 1
ATOM 565 N N . ASN A 1 73 ? -15.934 -0.200 9.606 1.00 86.19 73 ASN A N 1
ATOM 566 C CA . ASN A 1 73 ? -15.272 -0.350 10.900 1.00 86.19 73 ASN A CA 1
ATOM 567 C C . ASN A 1 73 ? -14.159 0.704 11.090 1.00 86.19 73 ASN A C 1
ATOM 569 O O . ASN A 1 73 ? -13.012 0.476 10.689 1.00 86.19 73 ASN A O 1
ATOM 573 N N . PRO A 1 74 ? -14.440 1.825 11.776 1.00 83.31 74 PRO A N 1
ATOM 574 C CA . PRO A 1 74 ? -13.480 2.918 11.920 1.00 83.31 74 PRO A CA 1
ATOM 575 C C . PRO A 1 74 ? -12.244 2.544 12.753 1.00 83.31 74 PRO A C 1
ATOM 577 O O . PRO A 1 74 ? -11.217 3.207 12.654 1.00 83.31 74 PRO A O 1
ATOM 580 N N . ASN A 1 75 ? -12.291 1.467 13.548 1.00 87.31 75 ASN A N 1
ATOM 581 C CA . ASN A 1 75 ? -11.164 1.015 14.365 1.00 87.31 75 ASN A CA 1
ATOM 582 C C . ASN A 1 75 ? -10.484 -0.222 13.760 1.00 87.31 75 ASN A C 1
ATOM 584 O O . ASN A 1 75 ? -10.409 -1.293 14.376 1.00 87.31 75 ASN A O 1
ATOM 588 N N . ILE A 1 76 ? -10.002 -0.078 12.525 1.00 90.81 76 ILE A N 1
ATOM 589 C CA . ILE A 1 76 ? -9.300 -1.151 11.822 1.00 90.81 76 ILE A CA 1
ATOM 590 C C . ILE A 1 76 ? -8.028 -1.558 12.582 1.00 90.81 76 ILE A C 1
ATOM 592 O O . ILE A 1 76 ? -7.185 -0.728 12.935 1.00 90.81 76 ILE A O 1
ATOM 596 N N . LYS A 1 77 ? -7.882 -2.860 12.846 1.00 91.88 77 LYS A N 1
ATOM 597 C CA . LYS A 1 77 ? -6.743 -3.451 13.568 1.00 91.88 77 LYS A CA 1
ATOM 598 C C . LYS A 1 77 ? -5.638 -3.887 12.606 1.00 91.88 77 LYS A C 1
ATOM 600 O O . LYS A 1 77 ? -5.889 -4.148 11.434 1.00 91.88 77 LYS A O 1
ATOM 605 N N . ASP A 1 78 ? -4.416 -4.029 13.115 1.00 91.50 78 ASP A N 1
ATOM 606 C CA . ASP A 1 78 ? -3.246 -4.362 12.286 1.00 91.50 78 ASP A CA 1
ATOM 607 C C . ASP A 1 78 ? -3.352 -5.720 11.584 1.00 91.50 78 ASP A C 1
ATOM 609 O O . ASP A 1 78 ? -2.976 -5.827 10.421 1.00 91.50 78 ASP A O 1
ATOM 613 N N . HIS A 1 79 ? -3.931 -6.740 12.229 1.00 93.06 79 HIS A N 1
ATOM 614 C CA . HIS A 1 79 ? -4.142 -8.039 11.575 1.00 93.06 79 HIS A CA 1
ATOM 615 C C . HIS A 1 79 ? -5.047 -7.925 10.343 1.00 93.06 79 HIS A C 1
ATOM 617 O O . HIS A 1 79 ? -4.802 -8.597 9.348 1.00 93.06 79 HIS A O 1
ATOM 623 N N . ARG A 1 80 ? -6.049 -7.036 10.379 1.00 94.31 80 ARG A N 1
ATOM 624 C CA . ARG A 1 80 ? -6.951 -6.813 9.249 1.00 94.31 80 ARG A CA 1
ATOM 625 C C . ARG A 1 80 ? -6.228 -6.109 8.104 1.00 94.31 80 ARG A C 1
ATOM 627 O O . ARG A 1 80 ? -6.411 -6.476 6.954 1.00 94.31 80 ARG A O 1
ATOM 634 N N . LEU A 1 81 ? -5.350 -5.152 8.412 1.00 94.00 81 LEU A N 1
ATOM 635 C CA . LEU A 1 81 ? -4.492 -4.513 7.407 1.00 94.00 81 LEU A CA 1
ATOM 636 C C . LEU A 1 81 ? -3.547 -5.518 6.732 1.00 94.00 81 LEU A C 1
ATOM 638 O O . LEU A 1 81 ? -3.345 -5.440 5.523 1.00 94.00 81 LEU A O 1
ATOM 642 N N . LEU A 1 82 ? -2.992 -6.463 7.495 1.00 95.12 82 LEU A N 1
ATOM 643 C CA . LEU A 1 82 ? -2.158 -7.539 6.952 1.00 95.12 82 LEU A CA 1
ATOM 644 C C . LEU A 1 82 ? -2.964 -8.492 6.064 1.00 95.12 82 LEU A C 1
ATOM 646 O O . LEU A 1 82 ? -2.502 -8.845 4.986 1.00 95.12 82 LEU A O 1
ATOM 650 N N . GLU A 1 83 ? -4.176 -8.857 6.478 1.00 95.69 83 GLU A N 1
ATOM 651 C CA . GLU A 1 83 ? -5.078 -9.699 5.687 1.00 95.69 83 GLU A CA 1
ATOM 652 C C . GLU A 1 83 ? -5.472 -9.025 4.363 1.00 95.69 83 GLU A C 1
ATOM 654 O O . GLU A 1 83 ? -5.414 -9.644 3.304 1.00 95.69 83 GLU A O 1
ATOM 659 N N . LEU A 1 84 ? -5.802 -7.730 4.394 1.00 95.62 84 LEU A N 1
ATOM 660 C CA . LEU A 1 84 ? -6.081 -6.956 3.182 1.00 95.62 84 LEU A CA 1
ATOM 661 C C . LEU A 1 84 ? -4.862 -6.889 2.251 1.00 95.62 84 LEU A C 1
ATOM 663 O O . LEU A 1 84 ? -5.024 -6.942 1.033 1.00 95.62 84 LEU A O 1
ATOM 667 N N . ALA A 1 85 ? -3.653 -6.781 2.806 1.00 95.06 85 ALA A N 1
ATOM 668 C CA . ALA A 1 85 ? -2.428 -6.769 2.015 1.00 95.06 85 ALA A CA 1
ATOM 669 C C . ALA A 1 85 ? -2.152 -8.132 1.363 1.00 95.06 85 ALA A C 1
ATOM 671 O O . ALA A 1 85 ? -1.791 -8.175 0.190 1.00 95.06 85 ALA A O 1
ATOM 672 N N . ASP A 1 86 ? -2.357 -9.228 2.096 1.00 94.94 86 ASP A N 1
ATOM 673 C CA . ASP A 1 86 ? -2.206 -10.600 1.597 1.00 94.94 86 ASP A CA 1
ATOM 674 C C . ASP A 1 86 ? -3.229 -10.914 0.493 1.00 94.94 86 ASP A C 1
ATOM 676 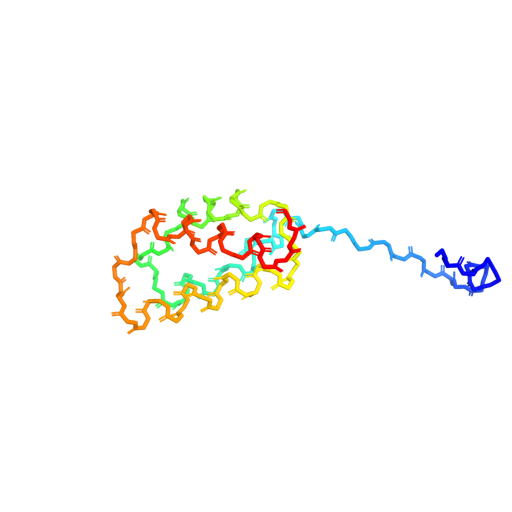O O . ASP A 1 86 ? -2.875 -11.443 -0.559 1.00 94.94 86 ASP A O 1
ATOM 680 N N . ASN A 1 87 ? -4.484 -10.488 0.666 1.00 95.88 87 ASN A N 1
ATOM 681 C CA . ASN A 1 87 ? -5.517 -10.622 -0.364 1.00 95.88 87 ASN A CA 1
ATOM 682 C C . ASN A 1 87 ? -5.130 -9.900 -1.663 1.00 95.88 87 ASN A C 1
ATOM 684 O O . ASN A 1 87 ? -5.246 -10.474 -2.744 1.00 95.88 87 ASN A O 1
ATOM 688 N N . VAL A 1 88 ? -4.610 -8.673 -1.558 1.00 95.94 88 VAL A N 1
ATOM 689 C CA . VAL A 1 88 ? -4.126 -7.915 -2.721 1.00 95.94 88 VAL A CA 1
ATOM 690 C C . VAL A 1 88 ? -2.887 -8.564 -3.338 1.00 95.94 88 VAL A C 1
ATOM 692 O O . VAL A 1 88 ? -2.780 -8.629 -4.559 1.00 95.94 88 VAL A O 1
ATOM 695 N N . ALA A 1 89 ? -1.949 -9.071 -2.537 1.00 93.44 89 ALA A N 1
ATOM 696 C CA . ALA A 1 89 ? -0.778 -9.767 -3.069 1.00 93.44 89 ALA A CA 1
ATOM 697 C C . ALA A 1 89 ? -1.189 -10.987 -3.912 1.00 93.44 89 ALA A C 1
ATOM 699 O O . ALA A 1 89 ? -0.719 -11.143 -5.039 1.00 93.44 89 ALA A O 1
ATOM 700 N N . ARG A 1 90 ? -2.149 -11.783 -3.422 1.00 93.62 90 ARG A N 1
ATOM 701 C CA . ARG A 1 90 ? -2.709 -12.929 -4.156 1.00 93.62 90 ARG A CA 1
ATOM 702 C C . ARG A 1 90 ? -3.429 -12.515 -5.434 1.00 93.62 90 ARG A C 1
ATOM 704 O O . ARG A 1 90 ? -3.217 -13.137 -6.468 1.00 93.62 90 ARG A O 1
ATOM 711 N N . GLU A 1 91 ? -4.250 -11.469 -5.380 1.00 94.56 91 GLU A N 1
ATOM 712 C CA . GLU A 1 91 ? -4.991 -10.972 -6.547 1.00 94.56 91 GLU A CA 1
ATOM 713 C C . GLU A 1 91 ? -4.051 -10.529 -7.679 1.00 94.56 91 GLU A C 1
ATOM 715 O O . GLU A 1 91 ? -4.288 -10.823 -8.851 1.00 94.56 91 GLU A O 1
ATOM 720 N N . PHE A 1 92 ? -2.947 -9.865 -7.331 1.00 91.56 92 PHE A N 1
ATOM 721 C CA . PHE A 1 92 ? -1.984 -9.337 -8.297 1.00 91.56 92 PHE A CA 1
ATOM 722 C C . PHE A 1 92 ? -0.813 -10.292 -8.594 1.00 91.56 92 PHE A C 1
ATOM 724 O O . PHE A 1 92 ? 0.093 -9.911 -9.336 1.00 91.56 92 PHE A O 1
ATOM 731 N N . ASN A 1 93 ? -0.852 -11.528 -8.076 1.00 84.25 93 ASN A N 1
ATOM 732 C CA . ASN A 1 93 ? 0.184 -12.559 -8.229 1.00 84.25 93 ASN A CA 1
ATOM 733 C C . ASN A 1 93 ? 1.594 -12.069 -7.846 1.00 84.25 93 ASN A C 1
ATOM 735 O O . ASN A 1 93 ? 2.556 -12.262 -8.597 1.00 84.25 93 ASN A O 1
ATOM 739 N N . VAL A 1 94 ? 1.697 -11.386 -6.702 1.00 70.31 94 VAL A N 1
ATOM 740 C CA . VAL A 1 94 ? 2.947 -10.818 -6.166 1.00 70.31 94 VAL A CA 1
ATOM 741 C C . VAL A 1 94 ? 3.499 -11.655 -5.024 1.00 70.31 94 VAL A C 1
ATOM 743 O O . VAL A 1 94 ? 2.697 -12.076 -4.165 1.00 70.31 94 VAL A O 1
#

InterPro domains:
  IPR027417 P-loop containing nucleoside triphosphate hydrolase [G3DSA:3.40.50.300] (2-18)

pLDDT: mean 91.23, std 5.41, range [66.38, 97.12]